Protein AF-A0A2J8WCI8-F1 (afdb_monomer)

Sequence (119 aa):
MPLEMEPKMSKLAFGCQRSSTSDDDSGCALEEYAWVPPGLRPEQIQLYFACLPEEKVPYVNSPGEKHRIKQLLYQLPPHDNEVRYCQSLSEEEKKELQVFSAQRKKEALGRGTIKLLSR

InterPro domains:
  IPR010442 PET domain [PF06297] (16-115)
  IPR010442 PET domain [PS51303] (14-119)
  IPR033723 PET prickle [cd09827] (22-118)
  IPR047120 Prickle/Espinas/Testin [PTHR24211] (5-117)

Mean predicted aligned error: 12.7 Å

pLDDT: mean 81.76, std 20.98, range [32.38, 98.31]

Solvent-accessible surface area (backbone atoms only — not comparable to full-atom values): 7968 Å² total; per-residue (Å²): 138,88,83,82,82,85,88,86,89,83,84,89,82,88,86,72,82,90,75,79,92,73,91,73,77,79,67,56,83,67,76,52,37,71,63,76,76,85,94,60,56,76,77,50,49,56,59,56,49,72,75,45,61,74,71,58,41,29,31,59,96,34,68,6,32,55,47,50,54,53,52,48,49,69,77,51,48,60,62,66,60,40,67,89,66,50,91,81,70,51,77,65,53,46,53,51,43,52,54,49,28,54,49,42,56,76,75,59,57,92,73,79,81,91,74,87,78,82,128

Foldseek 3Di:
DDDDDDDDDDDDDDPDDDDDDPPPPPPDCVQQAPDFQPPDDSVVRVVVCVPDDPQLGGTPPGNNVVVVVVVCCVVPPCVLAAPVVPDDDDPVRNVVSNVRNVCCVVPPPSDDDDDDDDD

Organism: Pongo abelii (NCBI:txid9601)

Radius of gyration: 27.0 Å; Cα contacts (8 Å, |Δi|>4): 63; chains: 1; bounding box: 66×42×79 Å

Secondary structure (DSSP, 8-state):
----------------------------TTTTBS---TT--HHHHHHHHTTS-GGGS-BTTSHHHHHHHHHHHHHS-GGGT-GGG-SS--HHHHHHHHHHHHHHHHHTTT-----PPP-

Structure (mmCIF, N/CA/C/O backbone):
data_AF-A0A2J8WCI8-F1
#
_entry.id   AF-A0A2J8WCI8-F1
#
loop_
_atom_site.group_PDB
_atom_site.id
_atom_site.type_symbol
_atom_site.label_atom_id
_atom_site.label_alt_id
_atom_site.label_comp_id
_atom_site.label_asym_id
_atom_site.label_entity_id
_atom_site.label_seq_id
_atom_site.pdbx_PDB_ins_code
_atom_site.Cartn_x
_atom_site.Cartn_y
_atom_site.Cartn_z
_atom_site.occupancy
_atom_site.B_iso_or_equiv
_atom_site.auth_seq_id
_atom_site.auth_comp_id
_atom_site.auth_asym_id
_atom_site.auth_atom_id
_atom_site.pdbx_PDB_model_num
ATOM 1 N N . MET A 1 1 ? 48.278 23.155 -55.734 1.00 40.72 1 MET A N 1
ATOM 2 C CA . MET A 1 1 ? 47.538 21.890 -55.553 1.00 40.72 1 MET A CA 1
ATOM 3 C C . MET A 1 1 ? 46.134 22.226 -55.074 1.00 40.72 1 MET A C 1
ATOM 5 O O . MET A 1 1 ? 46.004 22.576 -53.908 1.00 40.72 1 MET A O 1
ATOM 9 N N . PRO A 1 2 ? 45.117 22.226 -55.949 1.00 43.22 2 PRO A N 1
ATOM 10 C CA . PRO A 1 2 ? 43.722 22.343 -55.542 1.00 43.22 2 PRO A CA 1
ATOM 11 C C . PRO A 1 2 ? 43.114 20.942 -55.384 1.00 43.22 2 PRO A C 1
ATOM 13 O O . PRO A 1 2 ? 43.393 20.062 -56.195 1.00 43.22 2 PRO A O 1
ATOM 16 N N . LEU A 1 3 ? 42.287 20.727 -54.364 1.00 34.88 3 LEU A N 1
ATOM 17 C CA . LEU A 1 3 ? 41.379 19.582 -54.325 1.00 34.88 3 LEU A CA 1
ATOM 18 C C . LEU A 1 3 ? 39.976 20.092 -54.013 1.00 34.88 3 LEU A C 1
ATOM 20 O O . LEU A 1 3 ? 39.735 20.682 -52.961 1.00 34.88 3 LEU A O 1
ATOM 24 N N . GLU A 1 4 ? 39.104 19.901 -54.998 1.00 41.19 4 GLU A N 1
ATOM 25 C CA . GLU A 1 4 ? 37.666 20.119 -54.938 1.00 41.19 4 GLU A CA 1
ATOM 26 C C . GLU A 1 4 ? 36.931 18.906 -54.334 1.00 41.19 4 GLU A C 1
ATOM 28 O O . GLU A 1 4 ? 37.523 17.871 -54.032 1.00 41.19 4 GLU A O 1
ATOM 33 N N . MET A 1 5 ? 35.626 19.109 -54.152 1.00 40.66 5 MET A N 1
ATOM 34 C CA . MET A 1 5 ? 34.619 18.352 -53.402 1.00 40.66 5 MET A CA 1
ATOM 35 C C . MET A 1 5 ? 34.430 16.854 -53.743 1.00 40.66 5 MET A C 1
ATOM 37 O O . MET A 1 5 ? 34.575 16.433 -54.887 1.00 40.66 5 MET A O 1
ATOM 41 N N . GLU A 1 6 ? 34.022 16.121 -52.688 1.00 40.09 6 GLU A N 1
ATOM 42 C CA . GLU A 1 6 ? 33.085 14.970 -52.527 1.00 40.09 6 GLU A CA 1
ATOM 43 C C . GLU A 1 6 ? 32.263 14.499 -53.758 1.00 40.09 6 GLU A C 1
ATOM 45 O O . GLU A 1 6 ? 32.032 15.320 -54.643 1.00 40.09 6 GLU A O 1
ATOM 50 N N . PRO A 1 7 ? 31.662 13.271 -53.828 1.00 49.94 7 PRO A N 1
ATOM 51 C CA . PRO A 1 7 ? 31.304 12.324 -52.742 1.00 49.94 7 PRO A CA 1
ATOM 52 C C . PRO A 1 7 ? 31.507 10.817 -53.090 1.00 49.94 7 PRO A C 1
ATOM 54 O O . PRO A 1 7 ? 31.820 10.477 -54.231 1.00 49.94 7 PRO A O 1
ATOM 57 N N . LYS A 1 8 ? 31.227 9.884 -52.154 1.00 32.69 8 LYS A N 1
ATOM 58 C CA . LYS A 1 8 ? 30.465 8.624 -52.411 1.00 32.69 8 LYS A CA 1
ATOM 59 C C . LYS A 1 8 ? 30.335 7.721 -51.176 1.00 32.69 8 LYS A C 1
ATOM 61 O O . LYS A 1 8 ? 31.306 7.274 -50.580 1.00 32.69 8 LYS A O 1
ATOM 66 N N . MET A 1 9 ? 29.087 7.389 -50.869 1.00 43.69 9 MET A N 1
ATOM 67 C CA . MET A 1 9 ? 28.662 6.407 -49.877 1.00 43.69 9 MET A CA 1
ATOM 68 C C . MET A 1 9 ? 28.703 4.992 -50.470 1.00 43.69 9 MET A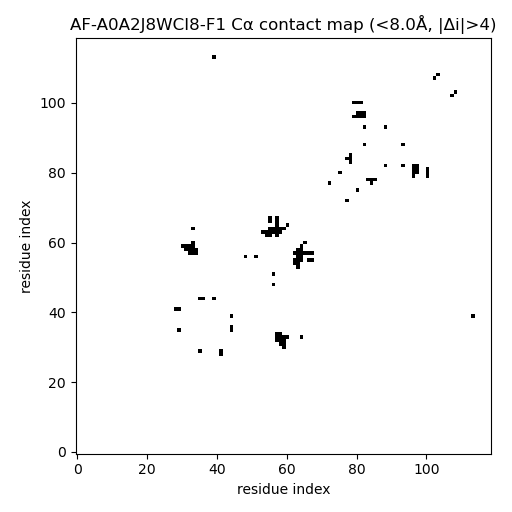 C 1
ATOM 70 O O . MET A 1 9 ? 28.118 4.784 -51.530 1.00 43.69 9 MET A O 1
ATOM 74 N N . SER A 1 10 ? 29.294 4.006 -49.782 1.00 32.38 10 SER A N 1
ATOM 75 C CA . SER A 1 10 ? 28.938 2.588 -49.979 1.00 32.38 10 SER A CA 1
ATOM 76 C C . SER A 1 10 ? 29.508 1.635 -48.913 1.00 32.38 10 SER A C 1
ATOM 78 O O . SER A 1 10 ? 30.699 1.356 -48.891 1.00 32.38 10 SER A O 1
ATOM 80 N N . LYS A 1 11 ? 28.568 1.051 -48.154 1.00 38.28 11 LYS A N 1
ATOM 81 C CA . LYS A 1 11 ? 28.417 -0.382 -47.814 1.00 38.28 11 LYS A CA 1
ATOM 82 C C . LYS A 1 11 ? 29.355 -1.054 -46.782 1.00 38.28 11 LYS A C 1
ATOM 84 O O . LYS A 1 11 ? 30.458 -1.478 -47.082 1.00 38.28 11 LYS A O 1
ATOM 89 N N . LEU A 1 12 ? 28.765 -1.249 -45.594 1.00 44.56 12 LEU A N 1
ATOM 90 C CA . LEU A 1 12 ? 28.650 -2.485 -44.793 1.00 44.56 12 LEU A CA 1
ATOM 91 C C . LEU A 1 12 ? 29.801 -3.509 -44.825 1.00 44.56 12 LEU A C 1
ATOM 93 O O . LEU A 1 12 ? 29.926 -4.266 -45.783 1.00 44.56 12 LEU A O 1
ATOM 97 N N . ALA A 1 13 ? 30.443 -3.683 -43.666 1.00 39.81 13 ALA A N 1
ATOM 98 C CA . ALA A 1 13 ? 30.797 -4.995 -43.113 1.00 39.81 13 ALA A CA 1
ATOM 99 C C . ALA A 1 13 ? 31.059 -4.870 -41.597 1.00 39.81 13 ALA A C 1
ATOM 101 O O . ALA A 1 13 ? 32.191 -4.682 -41.162 1.00 39.81 13 ALA A O 1
ATOM 102 N N . PHE A 1 14 ? 30.007 -4.969 -40.775 1.00 39.81 14 PHE A N 1
ATOM 103 C CA . PHE A 1 14 ? 30.169 -5.273 -39.349 1.00 39.81 14 PHE A CA 1
ATOM 104 C C . PHE A 1 14 ? 30.385 -6.781 -39.214 1.00 39.81 14 PHE A C 1
ATOM 106 O O . PHE A 1 14 ? 29.437 -7.561 -39.175 1.00 39.81 14 PHE A O 1
ATOM 113 N N . GLY A 1 15 ? 31.648 -7.194 -39.177 1.00 43.62 15 GLY A N 1
ATOM 114 C CA . GLY A 1 15 ? 32.030 -8.503 -38.668 1.00 43.62 15 GLY A CA 1
ATOM 115 C C . GLY A 1 15 ? 32.134 -8.434 -37.150 1.00 43.62 15 GLY A C 1
ATOM 116 O O . GLY A 1 15 ? 33.223 -8.219 -36.633 1.00 43.62 15 GLY A O 1
ATOM 117 N N . CYS A 1 16 ? 31.017 -8.596 -36.437 1.00 43.81 16 CYS A N 1
ATOM 118 C CA . CYS A 1 16 ? 31.063 -8.957 -35.022 1.00 43.81 16 CYS A CA 1
ATOM 119 C C . CYS A 1 16 ? 30.802 -10.458 -34.924 1.00 43.81 16 CYS A C 1
ATOM 121 O O . CYS A 1 16 ? 29.780 -10.965 -35.391 1.00 43.81 16 CYS A O 1
ATOM 123 N N 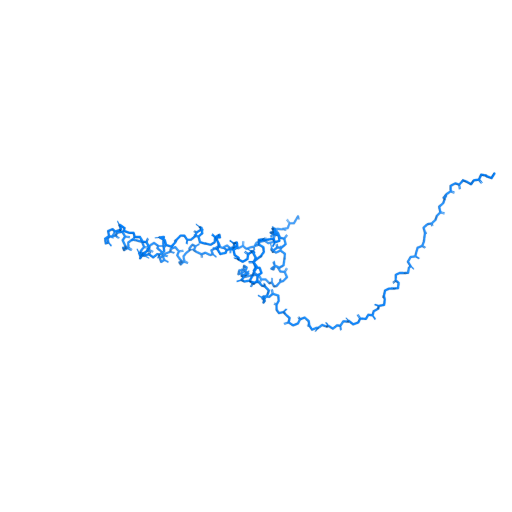. GLN A 1 17 ? 31.798 -11.169 -34.410 1.00 46.28 17 GLN A N 1
ATOM 124 C CA . GLN A 1 17 ? 31.802 -12.613 -34.274 1.00 46.28 17 GLN A CA 1
ATOM 125 C C . GLN A 1 17 ? 30.606 -13.069 -33.428 1.00 46.28 17 GLN A C 1
ATOM 127 O O . GLN A 1 17 ? 30.390 -12.603 -32.313 1.00 46.28 17 GLN A O 1
ATOM 132 N N . ARG A 1 18 ? 29.830 -14.003 -33.986 1.00 59.53 18 ARG A N 1
ATOM 133 C CA . ARG A 1 18 ? 28.860 -14.823 -33.259 1.00 59.53 18 ARG A CA 1
ATOM 134 C C . ARG A 1 18 ? 29.619 -15.676 -32.249 1.00 59.53 18 ARG A C 1
ATOM 136 O O . ARG A 1 18 ? 30.309 -16.613 -32.645 1.00 59.53 18 ARG A O 1
ATOM 143 N N . SER A 1 19 ? 29.425 -15.404 -30.969 1.00 47.78 19 SER A N 1
ATOM 144 C CA . SER A 1 19 ? 29.742 -16.353 -29.908 1.00 47.78 19 SER A CA 1
ATOM 145 C C . SER A 1 19 ? 28.611 -16.372 -28.885 1.00 47.78 19 SER A C 1
ATOM 147 O O . SER A 1 19 ? 28.341 -15.372 -28.231 1.00 47.78 19 SER A O 1
ATOM 149 N N . SER A 1 20 ? 27.994 -17.553 -28.812 1.00 48.59 20 SER A N 1
ATOM 150 C CA . SER A 1 20 ? 27.172 -18.110 -27.735 1.00 48.59 20 SER A CA 1
ATOM 151 C C . SER A 1 20 ? 25.850 -17.419 -27.394 1.00 48.59 20 SER A C 1
ATOM 153 O O . SER A 1 20 ? 25.761 -16.596 -26.494 1.00 48.59 20 SER A O 1
ATOM 155 N N . THR A 1 21 ? 24.783 -17.891 -28.041 1.00 55.19 21 THR A N 1
ATOM 156 C CA . THR A 1 21 ? 23.460 -17.997 -27.415 1.00 55.19 21 THR A CA 1
ATOM 157 C C . THR A 1 21 ? 23.520 -19.117 -26.372 1.00 55.19 21 THR A C 1
ATOM 159 O O . THR A 1 21 ? 23.411 -20.294 -26.721 1.00 55.19 21 THR A O 1
ATOM 162 N N . SER A 1 22 ? 23.761 -18.776 -25.109 1.00 57.84 22 SER A N 1
ATOM 163 C CA . SER A 1 22 ? 23.358 -19.633 -23.993 1.00 57.84 22 SER A CA 1
ATOM 164 C C . SER A 1 22 ? 22.082 -19.040 -23.411 1.00 57.84 22 SER A C 1
ATOM 166 O O . SER A 1 22 ? 22.139 -18.106 -22.615 1.00 57.84 22 SER A O 1
ATOM 168 N N . ASP A 1 23 ? 20.945 -19.567 -23.862 1.00 61.62 23 ASP A N 1
ATOM 169 C CA . ASP A 1 23 ? 19.620 -19.322 -23.287 1.00 61.62 23 ASP A CA 1
ATOM 170 C C . ASP A 1 23 ? 19.488 -20.078 -21.953 1.00 61.62 23 ASP A C 1
ATOM 172 O O . ASP A 1 23 ? 18.717 -21.027 -21.835 1.00 61.62 23 ASP A O 1
ATOM 176 N N . ASP A 1 24 ? 20.278 -19.683 -20.955 1.00 68.00 24 ASP A N 1
ATOM 177 C CA . ASP A 1 24 ? 20.058 -20.080 -19.558 1.00 68.00 24 ASP A CA 1
ATOM 178 C C . ASP A 1 24 ? 19.904 -18.840 -18.674 1.00 68.00 24 ASP A C 1
ATOM 180 O O . ASP A 1 24 ? 20.536 -18.692 -17.632 1.00 68.00 24 ASP A O 1
ATOM 184 N N . ASP A 1 25 ? 19.057 -17.914 -19.123 1.00 57.62 25 ASP A N 1
ATOM 185 C CA . ASP A 1 25 ? 18.420 -16.955 -18.226 1.00 57.62 25 ASP A CA 1
ATOM 186 C C . ASP A 1 25 ? 17.174 -17.620 -17.631 1.00 57.62 25 ASP A C 1
ATOM 188 O O . ASP A 1 25 ? 16.031 -17.325 -17.972 1.00 57.62 25 ASP A O 1
ATOM 192 N N . SER A 1 26 ? 17.418 -18.618 -16.779 1.00 62.75 26 SER A N 1
ATOM 193 C CA . SER A 1 26 ? 16.383 -19.256 -15.964 1.00 62.75 26 SER A C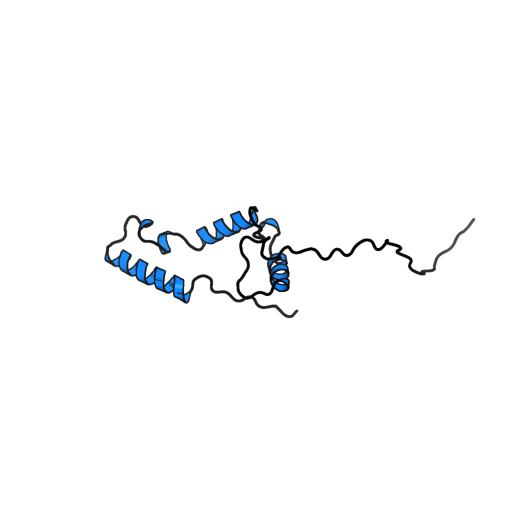A 1
ATOM 194 C C . SER A 1 26 ? 15.948 -18.369 -14.784 1.00 62.75 26 SER A C 1
ATOM 196 O O . SER A 1 26 ? 15.224 -18.840 -13.907 1.00 62.75 26 SER A O 1
ATOM 198 N N . GLY A 1 27 ? 16.375 -17.099 -14.734 1.00 52.59 27 GLY A N 1
ATOM 199 C CA . GLY A 1 27 ? 15.850 -16.130 -13.785 1.00 52.59 27 GLY A CA 1
ATOM 200 C C . GLY A 1 27 ? 14.417 -15.797 -14.170 1.00 52.59 27 GLY A C 1
ATOM 201 O O . GLY A 1 27 ? 14.164 -15.182 -15.207 1.00 52.59 27 GLY A O 1
ATOM 202 N N . CYS A 1 28 ? 13.436 -16.182 -13.354 1.00 52.47 28 CYS A N 1
ATOM 203 C CA . CYS A 1 28 ? 12.125 -15.584 -13.528 1.00 52.47 28 CYS A CA 1
ATOM 204 C C . CYS A 1 28 ? 12.315 -14.076 -13.331 1.00 52.47 28 CYS A C 1
ATOM 206 O O . CYS A 1 28 ? 12.733 -13.647 -12.263 1.00 52.47 28 CYS A O 1
ATOM 208 N N . ALA A 1 29 ? 11.919 -13.245 -14.299 1.00 53.62 29 ALA A N 1
ATOM 209 C CA . ALA A 1 29 ? 11.886 -11.783 -14.133 1.00 53.62 29 ALA A CA 1
ATOM 210 C C . ALA A 1 29 ? 11.077 -11.323 -12.889 1.00 53.62 29 ALA A C 1
ATOM 212 O O . ALA A 1 29 ? 11.096 -10.157 -12.510 1.00 53.62 29 ALA A O 1
ATOM 213 N N . LEU A 1 30 ? 10.335 -12.239 -12.254 1.00 57.28 30 LEU A N 1
ATOM 214 C CA . LEU A 1 30 ? 9.663 -12.075 -10.965 1.00 57.28 30 LEU A CA 1
ATOM 215 C C . LEU A 1 30 ? 10.601 -12.130 -9.743 1.00 57.28 30 LEU A C 1
ATOM 217 O O . LEU A 1 30 ? 10.262 -11.528 -8.730 1.00 57.28 30 LEU A O 1
ATOM 221 N N . GLU A 1 31 ? 11.745 -12.816 -9.806 1.00 65.25 31 GLU A N 1
ATOM 222 C CA . GLU A 1 31 ? 12.697 -12.958 -8.689 1.00 65.25 31 GLU A CA 1
ATOM 223 C C . GLU A 1 31 ? 13.504 -11.680 -8.413 1.00 65.25 31 GLU A C 1
ATOM 225 O O . GLU A 1 31 ? 14.065 -11.525 -7.329 1.00 65.25 31 GLU A O 1
ATOM 230 N N . GLU A 1 32 ? 13.512 -10.727 -9.346 1.00 87.44 32 GLU A N 1
ATOM 231 C CA . GLU A 1 32 ? 14.254 -9.470 -9.210 1.00 87.44 32 GLU A CA 1
ATOM 232 C C . GLU A 1 32 ? 13.490 -8.396 -8.424 1.00 87.44 32 GLU A C 1
ATOM 234 O O . GLU A 1 32 ? 14.105 -7.522 -7.807 1.00 87.44 32 GLU A O 1
ATOM 239 N N . TYR A 1 33 ? 12.153 -8.453 -8.406 1.00 93.81 33 TYR A N 1
ATOM 240 C CA . TYR A 1 33 ? 11.301 -7.428 -7.799 1.00 93.81 33 TYR A CA 1
ATOM 241 C C . TYR A 1 33 ? 10.687 -7.898 -6.480 1.00 93.81 33 TYR A C 1
ATOM 243 O O . TYR A 1 33 ? 10.022 -8.925 -6.404 1.00 93.81 33 TYR A O 1
ATOM 251 N N . ALA A 1 34 ? 10.776 -7.064 -5.445 1.00 95.50 34 ALA A N 1
ATOM 252 C CA . ALA A 1 34 ? 10.092 -7.288 -4.171 1.00 95.50 34 ALA A CA 1
ATOM 253 C C . ALA A 1 34 ? 8.557 -7.193 -4.288 1.00 95.50 34 ALA A C 1
ATOM 255 O O . ALA A 1 34 ? 7.819 -7.597 -3.387 1.00 95.50 34 ALA A O 1
ATOM 256 N N . TRP A 1 35 ? 8.053 -6.603 -5.375 1.00 94.31 35 TRP A N 1
ATOM 257 C CA . TRP A 1 35 ? 6.632 -6.529 -5.686 1.00 94.31 35 TRP A CA 1
ATOM 258 C C . TRP A 1 35 ? 6.416 -6.209 -7.160 1.00 94.31 35 TRP A C 1
ATOM 260 O O . TRP A 1 35 ? 7.084 -5.331 -7.701 1.00 94.31 35 TRP A O 1
ATOM 270 N N . VAL A 1 36 ? 5.401 -6.828 -7.760 1.00 93.56 36 VAL A N 1
ATOM 271 C CA . VAL A 1 36 ? 4.918 -6.500 -9.106 1.00 93.56 36 VAL A CA 1
ATOM 272 C C . VAL A 1 36 ? 3.419 -6.184 -9.071 1.00 93.56 36 VAL A C 1
ATOM 274 O O . VAL A 1 36 ? 2.695 -6.738 -8.234 1.00 93.56 36 VAL A O 1
ATOM 277 N N . PRO A 1 37 ? 2.913 -5.310 -9.959 1.00 92.06 37 PRO A N 1
ATOM 278 C CA . PRO A 1 37 ? 1.479 -5.091 -10.069 1.00 92.06 37 PRO A CA 1
ATOM 279 C C . PRO A 1 37 ? 0.730 -6.377 -10.461 1.00 92.06 37 PRO A C 1
ATOM 281 O O . PRO A 1 37 ? 1.174 -7.094 -11.362 1.00 92.06 37 PRO A O 1
ATOM 284 N N . PRO A 1 38 ? -0.420 -6.676 -9.833 1.00 88.94 38 PRO A N 1
ATOM 285 C CA . PRO A 1 38 ? -1.172 -7.887 -10.137 1.00 88.94 38 PRO A CA 1
ATOM 286 C C . PRO A 1 38 ? -1.770 -7.842 -11.551 1.00 88.94 38 PRO A C 1
ATOM 288 O O . PRO A 1 38 ? -2.196 -6.791 -12.030 1.00 88.94 38 PRO A O 1
ATOM 291 N N . GLY A 1 39 ? -1.858 -9.008 -12.197 1.00 88.69 39 GLY A N 1
ATOM 292 C CA . GLY A 1 39 ? -2.524 -9.170 -13.496 1.00 88.69 39 GLY A CA 1
ATOM 293 C C . GLY A 1 39 ? -1.696 -8.761 -14.719 1.00 88.69 39 GLY A C 1
ATOM 294 O O . GLY A 1 39 ? -2.240 -8.725 -15.820 1.00 88.69 39 GLY A O 1
ATOM 295 N N . LEU A 1 40 ? -0.405 -8.462 -14.551 1.00 90.31 40 LEU A N 1
ATOM 296 C CA . LEU A 1 40 ? 0.510 -8.206 -15.663 1.00 90.31 40 LEU A CA 1
ATOM 297 C C . LEU A 1 40 ? 1.222 -9.477 -16.135 1.00 90.31 40 LEU A C 1
ATOM 299 O O . LEU A 1 40 ? 1.584 -10.331 -15.329 1.00 90.31 40 LEU A O 1
ATOM 303 N N . ARG A 1 41 ? 1.478 -9.558 -17.445 1.00 89.94 41 ARG A N 1
ATOM 304 C CA . ARG A 1 41 ? 2.431 -10.516 -18.030 1.00 89.94 41 ARG A CA 1
ATOM 305 C 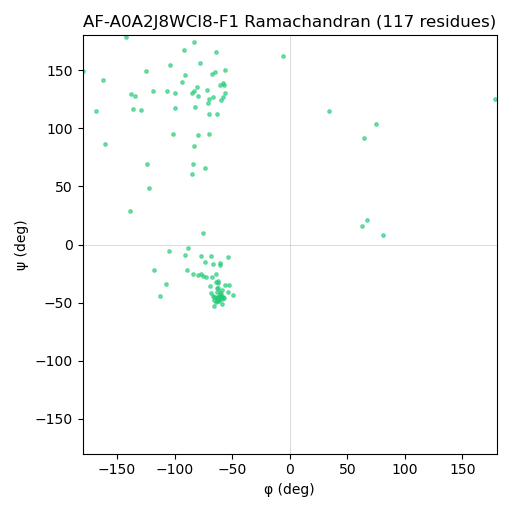C . ARG A 1 41 ? 3.878 -10.038 -17.823 1.00 89.94 41 ARG A C 1
ATOM 307 O O . ARG A 1 41 ? 4.069 -8.823 -17.718 1.00 89.94 41 ARG A O 1
ATOM 314 N N . PRO A 1 42 ? 4.889 -10.928 -17.831 1.00 87.06 42 PRO A N 1
ATOM 315 C CA . PRO A 1 42 ? 6.294 -10.559 -17.623 1.00 87.06 42 PRO A CA 1
ATOM 316 C C . PRO A 1 42 ? 6.776 -9.380 -18.480 1.00 87.06 42 PRO A C 1
ATOM 318 O O . PRO A 1 42 ? 7.376 -8.440 -17.964 1.00 87.06 42 PRO A O 1
ATOM 321 N N . GLU A 1 43 ? 6.416 -9.345 -19.764 1.00 87.50 43 GLU A N 1
ATOM 322 C CA . GLU A 1 43 ? 6.840 -8.277 -20.679 1.00 87.50 43 GLU A CA 1
ATOM 323 C C . GLU A 1 43 ? 6.211 -6.920 -20.315 1.00 87.50 43 GLU A C 1
ATOM 325 O O . GLU A 1 43 ? 6.782 -5.862 -20.569 1.00 87.50 43 GLU A O 1
ATOM 330 N N . GLN A 1 44 ? 5.026 -6.929 -19.696 1.00 90.94 44 GLN A N 1
ATOM 331 C CA . GLN A 1 44 ? 4.336 -5.714 -19.254 1.00 90.94 44 GLN A CA 1
ATOM 332 C C . GLN A 1 44 ? 4.888 -5.177 -17.931 1.00 90.94 44 GLN A C 1
ATOM 334 O O . GLN A 1 44 ? 4.777 -3.977 -17.686 1.00 90.94 44 GLN A O 1
ATOM 339 N N . ILE A 1 45 ? 5.475 -6.035 -17.090 1.00 92.12 45 ILE A N 1
ATOM 340 C CA . ILE A 1 45 ? 6.114 -5.627 -15.830 1.00 92.12 45 ILE A CA 1
ATOM 341 C C . ILE A 1 45 ? 7.300 -4.708 -16.134 1.00 92.12 45 ILE A C 1
ATOM 343 O O . ILE A 1 45 ? 7.392 -3.619 -15.568 1.00 92.12 45 ILE A O 1
ATOM 347 N N . GLN A 1 46 ? 8.133 -5.095 -17.103 1.00 90.38 46 GLN A N 1
ATOM 348 C CA . GLN A 1 46 ? 9.268 -4.290 -17.562 1.00 90.38 46 GLN A CA 1
ATOM 349 C C . GLN A 1 46 ? 8.816 -2.921 -18.091 1.00 90.38 46 GLN A C 1
ATOM 351 O O . GLN A 1 46 ? 9.332 -1.883 -17.682 1.00 90.38 46 GLN A O 1
ATOM 356 N N . LEU A 1 47 ? 7.778 -2.893 -18.936 1.00 92.31 47 LEU A N 1
ATOM 357 C CA . LEU A 1 47 ? 7.212 -1.640 -19.452 1.00 92.31 47 LEU A CA 1
ATOM 358 C C . LEU A 1 47 ? 6.635 -0.745 -18.346 1.00 92.31 47 LEU A C 1
ATOM 360 O O . LEU A 1 47 ? 6.757 0.478 -18.418 1.00 92.31 47 LEU A O 1
ATOM 364 N N . TYR A 1 48 ? 6.000 -1.339 -17.334 1.00 93.00 48 TYR A N 1
ATOM 365 C CA . TYR A 1 48 ? 5.465 -0.599 -16.196 1.00 93.00 48 TYR A CA 1
ATOM 366 C C . TYR A 1 48 ? 6.584 0.071 -15.394 1.00 93.00 48 TYR A C 1
ATOM 368 O O . TYR A 1 48 ? 6.505 1.268 -15.118 1.00 93.00 48 TYR A O 1
ATOM 376 N N . PHE A 1 49 ? 7.637 -0.672 -15.046 1.00 94.69 49 PHE A N 1
ATOM 377 C CA . PHE A 1 49 ? 8.734 -0.124 -14.251 1.00 94.69 49 PHE A CA 1
ATOM 378 C C . PHE A 1 49 ? 9.628 0.840 -15.027 1.00 94.69 49 PHE A C 1
ATOM 380 O O . PHE A 1 49 ? 10.093 1.805 -14.430 1.00 94.69 49 PHE A O 1
ATOM 387 N N . ALA A 1 50 ? 9.744 0.700 -16.351 1.00 92.81 50 ALA A N 1
ATOM 388 C CA . ALA A 1 50 ? 10.401 1.692 -17.207 1.00 92.81 50 ALA A CA 1
ATOM 389 C C . ALA A 1 50 ? 9.731 3.084 -17.169 1.00 92.81 50 ALA A C 1
ATOM 391 O O . ALA A 1 50 ? 10.319 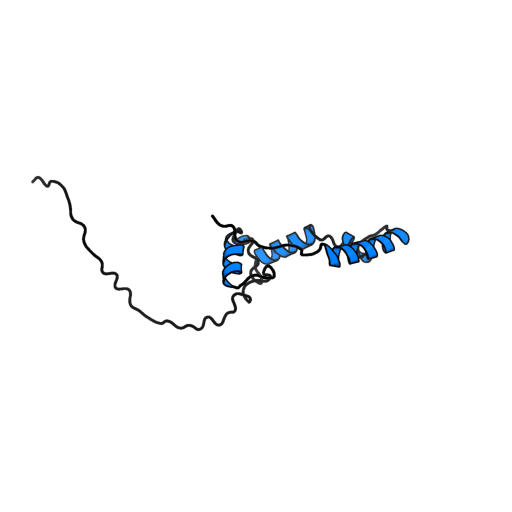4.071 -17.605 1.00 92.81 50 ALA A O 1
ATOM 392 N N . CYS A 1 51 ? 8.495 3.179 -16.662 1.00 93.44 51 CYS A N 1
ATOM 393 C CA . CYS A 1 51 ? 7.788 4.446 -16.463 1.00 93.44 51 CYS A CA 1
ATOM 394 C C . CYS A 1 51 ? 8.070 5.092 -15.092 1.00 93.44 51 CYS A C 1
ATOM 396 O O . CYS A 1 51 ? 7.553 6.177 -14.814 1.00 93.44 51 CYS A O 1
ATOM 398 N N . LEU A 1 52 ? 8.844 4.441 -14.220 1.00 95.25 52 LEU A N 1
ATOM 399 C CA . LEU A 1 52 ? 9.266 4.973 -12.926 1.00 95.25 52 LEU A CA 1
ATOM 400 C C . LEU A 1 52 ? 10.731 5.433 -12.985 1.00 95.25 52 LEU A C 1
ATOM 402 O O . LEU A 1 52 ? 11.510 4.910 -13.776 1.00 95.25 52 LEU A O 1
ATOM 406 N N . PRO A 1 53 ? 11.143 6.379 -12.123 1.00 97.75 53 PRO A N 1
ATOM 407 C CA . PRO A 1 53 ? 12.559 6.609 -11.857 1.00 97.75 53 PRO A CA 1
ATOM 408 C C . PRO A 1 53 ? 13.234 5.331 -11.338 1.00 97.75 53 PRO A C 1
ATOM 410 O O . PRO A 1 53 ? 12.655 4.647 -10.488 1.00 97.75 53 PRO A O 1
ATOM 413 N N . GLU A 1 54 ? 14.450 5.041 -11.806 1.00 95.31 54 GLU A N 1
ATOM 414 C CA . GLU A 1 54 ? 15.191 3.807 -11.496 1.00 95.31 54 GLU A CA 1
ATOM 415 C C . GLU A 1 54 ? 15.319 3.574 -9.983 1.00 95.31 54 GLU A C 1
ATOM 417 O O . GLU A 1 54 ? 15.081 2.482 -9.475 1.00 95.31 54 GLU A O 1
ATOM 422 N N . GLU A 1 55 ? 15.585 4.633 -9.215 1.00 96.62 55 GLU A N 1
ATOM 423 C CA . GLU A 1 55 ? 15.740 4.572 -7.761 1.00 96.62 55 GLU A CA 1
ATOM 424 C C . GLU A 1 55 ? 14.443 4.244 -7.000 1.00 96.62 55 GLU A C 1
ATOM 426 O O . GLU A 1 55 ? 14.474 3.998 -5.790 1.00 96.62 55 GLU A O 1
ATOM 431 N N . LYS A 1 56 ? 13.296 4.258 -7.690 1.00 97.69 56 LYS A N 1
ATOM 432 C CA . LYS A 1 56 ? 11.977 3.899 -7.150 1.00 97.69 56 LYS A CA 1
ATOM 433 C C . LYS A 1 56 ? 11.495 2.527 -7.615 1.00 97.69 56 LYS A C 1
ATOM 435 O O . LYS A 1 56 ? 10.461 2.073 -7.120 1.00 97.69 56 LYS A O 1
ATOM 440 N N . VAL A 1 57 ? 12.212 1.864 -8.520 1.00 97.56 57 VAL A N 1
ATOM 441 C CA . VAL A 1 57 ? 11.881 0.504 -8.956 1.00 97.56 57 VAL A CA 1
ATOM 442 C C . VAL A 1 57 ? 12.162 -0.471 -7.800 1.00 97.56 57 VAL A C 1
ATOM 444 O O . VAL A 1 57 ? 13.256 -0.453 -7.233 1.00 97.56 57 VAL A O 1
ATOM 447 N N . PRO A 1 58 ? 11.188 -1.296 -7.371 1.00 97.38 58 PRO A N 1
ATOM 448 C CA . PRO A 1 58 ? 11.277 -2.046 -6.125 1.00 97.38 58 PRO A CA 1
ATOM 449 C C . PRO A 1 58 ? 12.035 -3.367 -6.293 1.00 97.38 58 PRO A C 1
ATOM 451 O O . PRO A 1 58 ? 11.470 -4.431 -6.044 1.00 97.38 58 PRO A O 1
ATOM 454 N N . TYR A 1 59 ? 13.304 -3.319 -6.694 1.00 96.31 59 TYR A N 1
ATOM 455 C CA . TYR A 1 59 ? 14.142 -4.520 -6.718 1.00 96.31 59 TYR A CA 1
ATOM 456 C C . TYR A 1 59 ? 14.360 -5.067 -5.304 1.00 96.31 59 TYR A C 1
ATOM 458 O O . TYR A 1 59 ? 14.414 -4.289 -4.343 1.00 96.31 59 TYR A O 1
ATOM 466 N N . VAL A 1 60 ? 14.509 -6.381 -5.164 1.00 95.94 60 VAL A N 1
ATOM 467 C CA . VAL A 1 60 ? 14.758 -7.029 -3.868 1.00 95.94 60 VAL A CA 1
ATOM 468 C C . VAL A 1 60 ? 16.013 -6.440 -3.207 1.00 95.94 60 VAL A C 1
ATOM 470 O O . VAL A 1 60 ? 17.065 -6.308 -3.829 1.00 95.94 60 VAL A O 1
ATOM 473 N N . ASN A 1 61 ? 15.903 -6.061 -1.934 1.00 95.56 61 ASN A N 1
ATOM 474 C CA . ASN A 1 61 ? 16.930 -5.417 -1.109 1.00 95.56 61 ASN A CA 1
ATOM 475 C C . ASN A 1 61 ? 17.411 -4.031 -1.590 1.00 95.56 61 ASN A C 1
ATOM 477 O O . ASN A 1 61 ? 18.432 -3.523 -1.111 1.00 95.56 61 ASN A O 1
ATOM 481 N N . SER A 1 62 ? 16.680 -3.373 -2.491 1.00 96.75 62 SER A N 1
ATOM 482 C CA . SER A 1 62 ? 17.084 -2.089 -3.082 1.00 96.75 62 SER A CA 1
ATOM 483 C C . SER A 1 62 ? 16.555 -0.849 -2.335 1.00 96.75 62 SER A C 1
ATOM 485 O O . SER A 1 62 ? 15.637 -0.931 -1.506 1.00 96.75 62 SER A O 1
ATOM 487 N N . PRO A 1 63 ? 17.079 0.358 -2.640 1.00 97.88 63 PRO A N 1
ATOM 488 C CA . PRO A 1 63 ? 16.465 1.614 -2.212 1.00 97.88 63 PRO A CA 1
ATOM 489 C C . PRO A 1 63 ? 15.006 1.770 -2.665 1.00 97.88 63 PRO A C 1
ATOM 491 O O . PRO A 1 63 ? 14.205 2.317 -1.904 1.00 97.88 63 PRO A O 1
ATOM 494 N N . GLY A 1 64 ? 14.645 1.263 -3.847 1.00 98.19 64 GLY A N 1
ATOM 495 C CA . GLY A 1 64 ? 13.283 1.335 -4.372 1.00 98.19 64 GLY A CA 1
ATOM 496 C C . GLY A 1 64 ? 12.300 0.459 -3.595 1.00 98.19 64 GLY A C 1
ATOM 497 O O . GLY A 1 64 ? 11.177 0.886 -3.322 1.00 98.19 64 GLY A O 1
ATOM 498 N N . GLU A 1 65 ? 12.729 -0.712 -3.111 1.00 97.88 65 GLU A N 1
ATOM 499 C CA . GLU A 1 65 ? 11.921 -1.517 -2.185 1.00 97.88 65 GLU A CA 1
ATOM 500 C C . GLU A 1 65 ? 11.681 -0.756 -0.875 1.00 97.88 65 GLU A C 1
ATOM 502 O O . GLU A 1 65 ? 10.538 -0.605 -0.433 1.00 97.88 65 GLU A O 1
ATOM 507 N N . LYS A 1 66 ? 12.743 -0.192 -0.283 1.00 98.12 66 LYS A N 1
ATOM 508 C CA . LYS A 1 66 ? 12.627 0.640 0.927 1.00 98.12 66 LYS A CA 1
ATOM 509 C C . LYS A 1 66 ? 11.710 1.841 0.694 1.00 98.12 66 LYS A C 1
ATOM 511 O O . LYS A 1 66 ? 10.931 2.201 1.578 1.00 98.12 66 LYS A O 1
ATOM 516 N N . HIS A 1 67 ? 11.782 2.465 -0.482 1.00 98.31 67 HIS A N 1
ATOM 517 C CA . HIS A 1 67 ? 10.890 3.550 -0.878 1.00 98.31 67 HIS A CA 1
ATOM 518 C C . HIS A 1 67 ? 9.435 3.078 -0.926 1.00 98.31 67 HIS A C 1
ATOM 520 O O . HIS A 1 67 ? 8.574 3.704 -0.306 1.00 98.31 67 HIS A O 1
ATOM 526 N N . ARG A 1 68 ? 9.160 1.947 -1.584 1.00 97.06 68 ARG A N 1
ATOM 527 C CA . ARG A 1 68 ? 7.823 1.353 -1.658 1.00 97.06 68 ARG A CA 1
ATOM 528 C C . ARG A 1 68 ? 7.254 1.058 -0.268 1.00 97.06 68 ARG A C 1
ATOM 530 O O . ARG A 1 68 ? 6.107 1.405 -0.006 1.00 97.06 68 ARG A O 1
ATOM 537 N N . ILE A 1 69 ? 8.045 0.477 0.638 1.00 96.94 69 ILE A N 1
ATOM 538 C CA . ILE A 1 69 ? 7.621 0.212 2.026 1.00 96.94 69 ILE A CA 1
ATOM 539 C C . ILE A 1 69 ? 7.239 1.518 2.737 1.00 96.94 69 ILE A C 1
ATOM 541 O O . ILE A 1 69 ? 6.176 1.592 3.352 1.00 96.94 69 ILE A O 1
ATOM 545 N N . LYS A 1 70 ? 8.050 2.578 2.606 1.00 97.06 70 LYS A N 1
ATOM 546 C CA . LYS A 1 70 ? 7.723 3.903 3.167 1.00 97.06 70 LYS A CA 1
ATOM 547 C C . LYS A 1 70 ? 6.420 4.465 2.594 1.00 97.06 70 LYS A C 1
ATOM 549 O O . LYS A 1 70 ? 5.609 4.989 3.351 1.00 97.06 70 LYS A O 1
ATOM 554 N N . GLN A 1 71 ? 6.206 4.340 1.283 1.00 96.81 71 GLN A N 1
ATOM 555 C CA . GLN A 1 71 ? 4.971 4.784 0.632 1.00 96.81 71 GLN A CA 1
ATOM 556 C C . GLN A 1 71 ? 3.749 4.005 1.127 1.00 96.81 71 GLN A C 1
ATOM 558 O O . GLN A 1 71 ? 2.714 4.614 1.384 1.00 96.81 71 GLN A O 1
ATOM 563 N N . LEU A 1 72 ? 3.867 2.688 1.318 1.00 94.69 72 LEU A N 1
ATOM 564 C CA . LEU A 1 72 ? 2.786 1.879 1.880 1.00 94.69 72 LEU A CA 1
ATOM 565 C C . LEU A 1 72 ? 2.442 2.290 3.308 1.00 94.69 72 LEU A C 1
ATOM 567 O O . LEU A 1 72 ? 1.268 2.452 3.607 1.00 94.69 72 LEU A O 1
ATOM 571 N N . LEU A 1 73 ? 3.438 2.498 4.172 1.00 94.38 73 LEU A N 1
ATOM 572 C CA . LEU A 1 73 ? 3.199 2.947 5.549 1.00 94.38 73 LEU A CA 1
ATOM 573 C C . LEU A 1 73 ? 2.543 4.331 5.598 1.00 94.38 73 LEU A C 1
ATOM 575 O O . LEU A 1 73 ? 1.678 4.569 6.435 1.00 94.38 73 LEU A O 1
ATOM 579 N N . TYR A 1 74 ? 2.935 5.228 4.689 1.00 95.69 74 TYR A N 1
ATOM 580 C CA . TYR A 1 74 ? 2.326 6.550 4.569 1.00 95.69 74 TYR A CA 1
ATOM 581 C C . TYR A 1 74 ? 0.860 6.473 4.113 1.00 95.69 74 TYR A C 1
ATOM 583 O O . TYR A 1 74 ? 0.001 7.136 4.683 1.00 95.69 74 TYR A O 1
ATOM 591 N N . GLN A 1 75 ? 0.564 5.644 3.106 1.00 93.75 75 GLN A N 1
ATOM 592 C CA . GLN A 1 75 ? -0.787 5.483 2.549 1.00 93.75 75 GLN A CA 1
ATOM 593 C C . GLN A 1 75 ? -1.712 4.622 3.422 1.00 93.75 75 GLN A C 1
ATOM 595 O O . GLN A 1 75 ? -2.936 4.746 3.347 1.00 93.75 75 GLN A O 1
ATOM 600 N N . LEU A 1 76 ? -1.144 3.724 4.229 1.00 93.81 76 LEU A N 1
ATOM 601 C CA . LEU A 1 76 ? -1.861 2.773 5.075 1.00 93.81 76 LEU A CA 1
ATOM 602 C C . LEU A 1 76 ? -1.427 2.929 6.545 1.00 93.81 76 LEU A C 1
ATOM 604 O O . LEU A 1 76 ? -0.774 2.028 7.084 1.00 93.81 76 LEU A O 1
ATOM 608 N N . PRO A 1 77 ? -1.772 4.046 7.217 1.00 94.25 77 PRO A N 1
ATOM 609 C CA . PRO A 1 77 ? -1.433 4.225 8.619 1.00 94.25 77 PRO A CA 1
ATOM 610 C C . PRO A 1 77 ? -2.006 3.088 9.481 1.00 94.25 77 PRO A C 1
ATOM 612 O O . PRO A 1 77 ? -3.173 2.720 9.322 1.00 94.25 77 PRO A O 1
ATOM 615 N N . PRO A 1 78 ? -1.236 2.547 10.440 1.00 94.12 78 PRO A N 1
ATOM 616 C CA . PRO A 1 78 ? -1.689 1.430 11.270 1.00 94.12 78 PRO A CA 1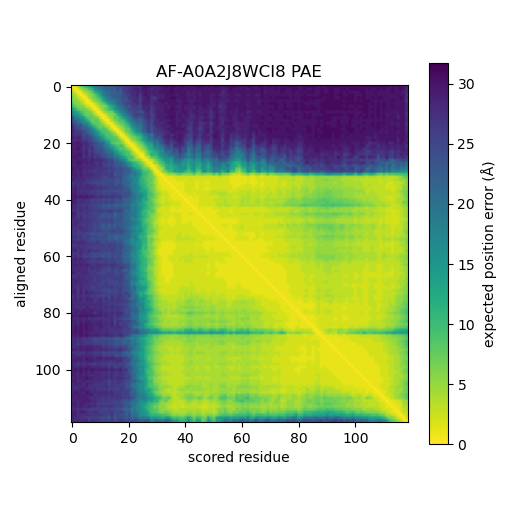
ATOM 617 C C . PRO A 1 78 ? -2.898 1.781 12.160 1.00 94.12 78 PRO A C 1
ATOM 619 O O . PRO A 1 78 ? -3.695 0.902 12.484 1.00 94.12 78 PRO A O 1
ATOM 622 N N . HIS A 1 79 ? -3.072 3.063 12.494 1.00 95.06 79 HIS A N 1
ATOM 623 C CA . HIS A 1 79 ? -4.199 3.606 13.265 1.00 95.06 79 HIS A CA 1
ATOM 624 C C . HIS A 1 79 ? -5.555 3.422 12.563 1.00 95.06 79 HIS A C 1
ATOM 626 O O . HIS A 1 79 ? -6.563 3.197 13.223 1.00 95.06 79 HIS A O 1
ATOM 632 N N . ASP A 1 80 ? -5.577 3.428 11.227 1.00 94.12 80 ASP A N 1
ATOM 633 C CA . ASP A 1 80 ? -6.796 3.173 10.446 1.00 94.12 80 ASP A CA 1
ATOM 634 C C . ASP A 1 80 ? -7.155 1.681 10.393 1.00 94.12 80 ASP A C 1
ATOM 636 O O . ASP A 1 80 ? -8.192 1.294 9.850 1.00 94.12 80 ASP A O 1
ATOM 640 N N . ASN A 1 81 ? -6.246 0.822 10.858 1.00 93.75 81 ASN A N 1
ATOM 641 C CA . ASN A 1 81 ? -6.287 -0.605 10.596 1.00 93.75 81 ASN A CA 1
ATOM 642 C C . ASN A 1 81 ? -6.560 -1.432 11.851 1.00 93.75 81 ASN A C 1
ATOM 644 O O . ASN A 1 81 ? -7.336 -2.390 11.783 1.00 93.75 81 ASN A O 1
ATOM 648 N N . GLU A 1 82 ? -5.903 -1.101 12.965 1.00 95.50 82 GLU A N 1
ATOM 649 C CA . GLU A 1 82 ? -5.960 -1.875 14.203 1.00 95.50 82 GLU A CA 1
ATOM 650 C C . GLU A 1 82 ? -6.081 -0.970 15.432 1.00 95.50 82 GLU A C 1
ATOM 652 O O . 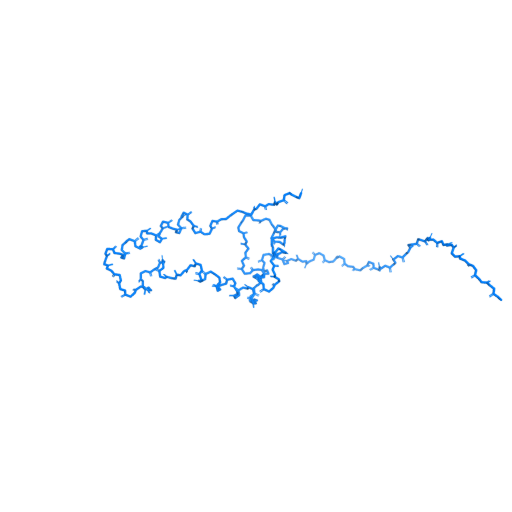GLU A 1 82 ? -5.259 -0.087 15.669 1.00 95.50 82 GLU A O 1
ATOM 657 N N . VAL A 1 83 ? -7.058 -1.291 16.283 1.00 96.31 83 VAL A N 1
ATOM 658 C CA . VAL A 1 83 ? -7.367 -0.569 17.527 1.00 96.31 83 VAL A CA 1
ATOM 659 C C . VAL A 1 83 ? -6.151 -0.401 18.442 1.00 96.31 83 VAL A C 1
ATOM 661 O O . VAL A 1 83 ? -6.031 0.624 19.101 1.00 96.31 83 VAL A O 1
ATOM 664 N N . ARG A 1 84 ? -5.233 -1.379 18.481 1.00 95.44 84 ARG A N 1
ATOM 665 C CA . ARG A 1 84 ? -4.065 -1.357 19.382 1.00 95.44 84 ARG A CA 1
ATOM 666 C C . ARG A 1 84 ? -3.120 -0.174 19.159 1.00 95.44 84 ARG A C 1
ATOM 668 O O . ARG A 1 84 ? -2.296 0.101 20.024 1.00 95.44 84 ARG A O 1
ATOM 675 N N . TYR A 1 85 ? -3.206 0.486 18.006 1.00 95.69 85 TYR A N 1
ATOM 676 C CA . TYR A 1 85 ? -2.395 1.662 17.700 1.00 95.69 85 TYR A CA 1
ATOM 677 C C . TYR A 1 85 ? -3.078 2.974 18.105 1.00 95.69 85 TYR A C 1
ATOM 679 O O . TYR A 1 85 ? -2.433 4.016 18.107 1.00 95.69 85 TYR A O 1
ATOM 687 N N . CYS A 1 86 ? -4.351 2.938 18.499 1.00 95.50 86 CYS A N 1
ATOM 688 C CA . CYS A 1 86 ? -5.121 4.109 18.901 1.00 95.50 86 CYS A CA 1
ATOM 689 C C . CYS A 1 86 ? -5.179 4.209 20.431 1.00 95.50 86 CYS A C 1
ATOM 691 O O . CYS A 1 86 ? -5.517 3.244 21.111 1.00 95.50 86 CYS A O 1
ATOM 693 N N . GLN A 1 87 ? -4.863 5.381 20.986 1.00 91.50 87 GLN A N 1
ATOM 694 C CA . GLN A 1 87 ? -4.704 5.546 22.440 1.00 91.50 87 GLN A CA 1
ATOM 695 C C . GLN A 1 87 ? -6.004 5.903 23.179 1.00 91.50 87 GLN A C 1
ATOM 697 O O . GLN A 1 87 ? -6.101 5.640 24.374 1.00 91.50 87 GLN A O 1
ATOM 702 N N . SER A 1 88 ? -7.002 6.464 22.487 1.00 93.06 88 SER A N 1
ATOM 703 C CA . SER A 1 88 ? -8.132 7.144 23.146 1.00 93.06 88 SER A CA 1
ATOM 704 C C . SER A 1 88 ? -9.503 6.860 22.519 1.00 93.06 88 SER A C 1
ATOM 706 O O . SER A 1 88 ? -10.377 7.716 22.575 1.00 93.06 88 SER A O 1
ATOM 708 N N . LEU A 1 89 ? -9.697 5.687 21.906 1.00 96.50 89 LEU A N 1
ATOM 709 C CA . LEU A 1 89 ? -11.004 5.301 21.353 1.00 96.50 89 LEU A CA 1
ATOM 710 C C . LEU A 1 89 ? -11.937 4.778 22.452 1.00 96.50 89 LEU A C 1
ATOM 712 O O . LEU A 1 89 ? -11.535 3.927 23.253 1.00 96.50 89 LEU A O 1
ATOM 716 N N . SER A 1 90 ? -13.189 5.227 22.435 1.00 97.88 90 SER A N 1
ATOM 717 C CA . SER A 1 90 ? -14.305 4.615 23.167 1.00 97.88 90 SER A CA 1
ATOM 718 C C . SER A 1 90 ? -14.602 3.192 22.671 1.00 97.88 90 SER A C 1
ATOM 720 O O . SER A 1 90 ? -14.139 2.774 21.608 1.00 97.88 90 SER A O 1
ATOM 722 N N . GLU A 1 91 ? -15.377 2.410 23.427 1.00 97.31 91 GLU A N 1
ATOM 723 C CA . GLU A 1 91 ? -15.752 1.049 23.007 1.00 97.31 91 GLU A CA 1
ATOM 724 C C . GLU A 1 91 ? -16.605 1.044 21.731 1.00 97.31 91 GLU A C 1
ATOM 726 O O . GLU A 1 91 ? -16.503 0.129 20.912 1.00 97.31 91 GLU A O 1
ATOM 731 N N . GLU A 1 92 ? -17.414 2.081 21.537 1.00 98.06 92 GLU A N 1
ATOM 732 C CA . GLU A 1 92 ? -18.197 2.316 20.330 1.00 98.06 92 GLU A CA 1
ATOM 733 C C . GLU A 1 92 ? -17.278 2.585 19.129 1.00 98.06 92 GLU A C 1
ATOM 735 O O . GLU A 1 92 ? -17.340 1.855 18.138 1.00 98.06 92 GLU A O 1
ATOM 740 N N . GLU A 1 93 ? -16.345 3.535 19.244 1.00 97.69 93 GLU A N 1
ATOM 741 C CA . GLU A 1 93 ? -15.396 3.866 18.167 1.00 97.69 93 GLU A CA 1
ATOM 742 C C . GLU A 1 93 ? -14.477 2.685 17.817 1.00 97.69 93 GLU A C 1
ATOM 744 O O . GLU A 1 93 ? -14.121 2.487 16.654 1.00 97.69 93 GLU A O 1
ATOM 749 N N . LYS A 1 94 ? -14.113 1.843 18.795 1.00 97.69 94 LYS A N 1
ATOM 750 C CA . LYS A 1 94 ? -13.360 0.604 18.535 1.00 97.69 94 LYS A CA 1
ATOM 751 C C . LYS A 1 94 ? -14.132 -0.349 17.625 1.00 97.69 94 LYS A C 1
ATOM 753 O O . LYS A 1 94 ? -13.536 -0.933 16.717 1.00 97.69 94 LYS A O 1
ATOM 758 N N . LYS A 1 95 ? -15.439 -0.522 17.858 1.00 97.88 95 LYS A N 1
ATOM 759 C CA . LYS A 1 95 ? -16.302 -1.375 17.022 1.00 97.88 95 LYS A CA 1
ATOM 760 C C . LYS A 1 95 ? -16.453 -0.785 15.623 1.00 97.88 95 LYS A C 1
ATOM 762 O O . LYS A 1 95 ? -16.306 -1.513 14.642 1.00 97.88 95 LYS A O 1
ATOM 767 N N . GLU A 1 96 ? -16.681 0.521 15.523 1.00 97.62 96 GLU A N 1
ATOM 768 C CA . GLU A 1 96 ? -16.775 1.219 14.237 1.00 97.62 96 GLU A CA 1
ATOM 769 C C . GLU A 1 96 ? -15.481 1.096 13.426 1.00 97.62 96 GLU A C 1
ATOM 771 O O . GLU A 1 96 ? -15.529 0.741 12.248 1.00 97.62 96 GLU A O 1
ATOM 776 N N . LEU A 1 97 ? -14.316 1.277 14.061 1.00 97.62 97 LEU A N 1
ATOM 777 C CA . LEU A 1 97 ? -13.014 1.111 13.414 1.00 97.62 97 LEU A CA 1
ATOM 778 C C . LEU A 1 97 ? -12.810 -0.315 12.887 1.00 97.62 97 LEU A C 1
ATOM 780 O O . LEU A 1 97 ? -12.295 -0.495 11.784 1.00 97.62 97 LEU A O 1
ATOM 784 N N . GLN A 1 98 ? -13.216 -1.340 13.641 1.00 97.38 98 GLN A N 1
ATOM 785 C CA . GLN A 1 98 ? -13.118 -2.731 13.184 1.00 97.38 98 GLN A CA 1
ATOM 786 C C . GLN A 1 98 ? -13.973 -2.982 11.939 1.00 97.38 98 GLN A C 1
ATOM 788 O O . GLN A 1 98 ? -13.488 -3.578 10.973 1.00 97.38 98 GLN A O 1
ATOM 793 N N . VAL A 1 99 ? -15.218 -2.496 11.940 1.00 97.75 99 VAL A N 1
ATOM 794 C CA . VAL A 1 99 ? -16.126 -2.602 10.788 1.00 97.75 99 VAL A CA 1
ATOM 795 C C . VAL A 1 99 ? -15.555 -1.847 9.587 1.00 97.75 99 VAL A C 1
ATOM 797 O O . VAL A 1 99 ? -15.455 -2.412 8.497 1.00 97.75 99 VAL A O 1
ATOM 800 N N . PHE A 1 100 ? -15.105 -0.607 9.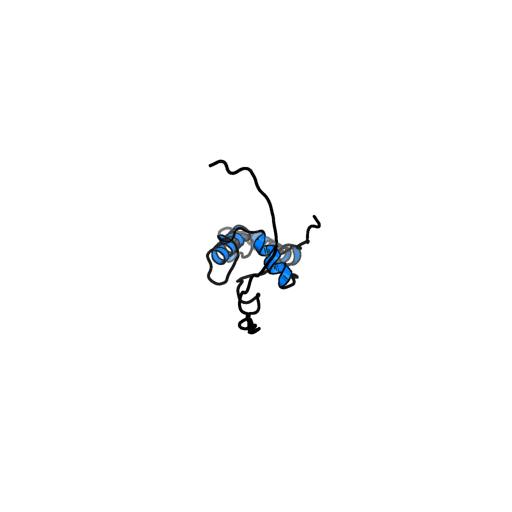789 1.00 96.81 100 PHE A N 1
ATOM 801 C CA . PHE A 1 100 ? -14.489 0.215 8.750 1.00 96.81 100 PHE A CA 1
ATOM 802 C C . PHE A 1 100 ? -13.248 -0.451 8.145 1.00 96.81 100 PHE A C 1
ATOM 804 O O . PHE A 1 100 ? -13.158 -0.601 6.926 1.00 96.81 100 PHE A O 1
ATOM 811 N N . SER A 1 101 ? -12.307 -0.896 8.982 1.00 96.94 101 SER A N 1
ATOM 812 C CA . SER A 1 101 ? -11.065 -1.555 8.560 1.00 96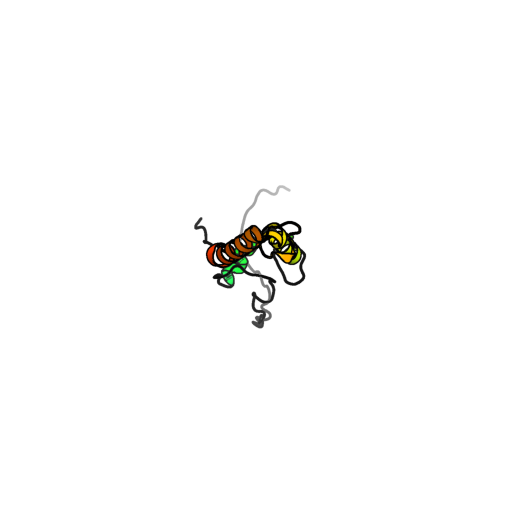.94 101 SER A CA 1
ATOM 813 C C . SER A 1 101 ? -11.355 -2.816 7.743 1.00 96.94 101 SER A C 1
ATOM 815 O O . SER A 1 101 ? -10.780 -3.008 6.667 1.00 96.94 101 SER A O 1
ATOM 817 N N . ALA A 1 102 ? -12.296 -3.652 8.197 1.00 96.88 102 ALA A N 1
ATOM 818 C CA . ALA A 1 102 ? -12.705 -4.857 7.479 1.00 96.88 102 ALA A CA 1
ATOM 819 C C . ALA A 1 102 ? -13.315 -4.531 6.105 1.00 96.88 102 ALA A C 1
ATOM 821 O O . ALA A 1 102 ? -12.920 -5.120 5.094 1.00 96.88 102 ALA A O 1
ATOM 822 N N . GLN A 1 103 ? -14.225 -3.558 6.050 1.00 97.19 103 GLN A N 1
ATOM 823 C CA . GLN A 1 103 ? -14.886 -3.148 4.814 1.00 97.19 103 GLN A CA 1
ATOM 824 C C . GLN A 1 103 ? -13.895 -2.529 3.819 1.00 97.19 103 GLN A C 1
ATOM 826 O O . GLN A 1 103 ? -13.827 -2.943 2.660 1.00 97.19 103 GLN A O 1
ATOM 831 N N . ARG A 1 104 ? -13.045 -1.603 4.282 1.00 96.00 104 ARG A N 1
ATOM 832 C CA . ARG A 1 104 ? -11.982 -0.980 3.480 1.00 96.00 104 ARG A CA 1
ATOM 833 C C . ARG A 1 104 ? -11.038 -2.029 2.896 1.00 96.00 104 ARG A C 1
ATOM 835 O O . ARG A 1 104 ? -10.724 -1.957 1.709 1.00 96.00 104 ARG A O 1
ATOM 842 N N . LYS A 1 105 ? -10.592 -3.007 3.695 1.00 94.75 105 LYS A N 1
ATOM 843 C CA . LYS A 1 105 ? -9.737 -4.113 3.220 1.00 94.75 105 LYS A CA 1
ATOM 844 C C . LYS A 1 105 ? -10.397 -4.909 2.108 1.00 94.75 105 LYS A C 1
ATOM 846 O O . LYS A 1 105 ? -9.751 -5.216 1.112 1.00 94.75 105 LYS A O 1
ATOM 851 N N . LYS A 1 106 ? -11.674 -5.243 2.284 1.00 95.19 106 LYS A N 1
ATOM 852 C CA . LYS A 1 106 ? -12.425 -6.053 1.328 1.00 95.19 106 LYS A CA 1
ATOM 853 C C . LYS A 1 106 ? -12.675 -5.303 0.021 1.00 95.19 106 LYS A C 1
ATOM 855 O O . LYS A 1 106 ? -12.569 -5.885 -1.057 1.00 95.19 106 LYS A O 1
ATOM 860 N N . GLU A 1 107 ? -13.013 -4.022 0.093 1.00 95.25 107 GLU A N 1
ATOM 861 C CA . GLU A 1 107 ? -13.599 -3.317 -1.051 1.00 95.25 107 GLU A CA 1
ATOM 862 C C . GLU A 1 107 ? -12.646 -2.326 -1.713 1.00 95.25 107 GLU A C 1
ATOM 864 O O . GLU A 1 107 ? -12.648 -2.225 -2.938 1.00 95.25 107 GLU A O 1
ATOM 869 N N . ALA A 1 108 ? -11.769 -1.673 -0.951 1.00 91.69 108 ALA A N 1
ATOM 870 C CA . ALA A 1 108 ? -10.977 -0.542 -1.433 1.00 91.69 108 ALA A CA 1
ATOM 871 C C . ALA A 1 108 ? -9.454 -0.767 -1.414 1.00 91.69 108 ALA A C 1
ATOM 873 O O . ALA A 1 108 ? -8.729 -0.094 -2.146 1.00 91.69 108 ALA A O 1
ATOM 874 N N . LEU A 1 109 ? -8.937 -1.699 -0.608 1.00 92.12 109 LEU A N 1
ATOM 875 C CA . LEU A 1 109 ? -7.494 -1.913 -0.494 1.00 92.12 109 LEU A CA 1
ATOM 876 C C . LEU A 1 109 ? -6.909 -2.568 -1.755 1.00 92.12 109 LEU A C 1
ATOM 878 O O . LEU A 1 109 ? -7.428 -3.564 -2.253 1.00 92.12 109 LEU A O 1
ATOM 882 N N . GLY A 1 110 ? -5.794 -2.021 -2.249 1.00 87.38 110 GLY A N 1
ATOM 883 C CA . GLY A 1 110 ? -5.037 -2.610 -3.359 1.00 87.38 110 GLY A CA 1
ATOM 884 C C . GLY A 1 110 ? -5.773 -2.605 -4.702 1.00 87.38 110 GLY A C 1
ATOM 885 O O . GLY A 1 110 ? -5.455 -3.406 -5.578 1.00 87.38 110 GLY A O 1
ATOM 886 N N . ARG A 1 111 ? -6.773 -1.732 -4.875 1.00 86.88 111 ARG A N 1
ATOM 887 C CA . ARG A 1 111 ? -7.521 -1.605 -6.129 1.00 86.88 111 ARG A CA 1
ATOM 888 C C . ARG A 1 111 ? -6.734 -0.775 -7.141 1.00 86.88 111 ARG A C 1
ATOM 890 O O . ARG A 1 111 ? -6.322 0.344 -6.857 1.00 86.88 111 ARG A O 1
ATOM 897 N N . GLY A 1 112 ? -6.564 -1.320 -8.339 1.00 87.31 112 GLY A N 1
ATOM 898 C CA . GLY A 1 112 ? -5.939 -0.644 -9.469 1.00 87.31 112 GLY A CA 1
ATOM 899 C C . GLY A 1 112 ? -5.917 -1.557 -10.688 1.00 87.31 112 GLY A C 1
ATOM 900 O O . GLY A 1 112 ? -5.860 -2.778 -10.556 1.00 87.31 112 GLY A O 1
ATOM 901 N N . THR A 1 113 ? -5.991 -0.979 -11.883 1.00 88.00 113 THR A N 1
ATOM 902 C CA . THR A 1 113 ? -5.861 -1.728 -13.138 1.00 88.00 113 THR A CA 1
ATOM 903 C C . THR A 1 113 ? -4.926 -0.973 -14.054 1.00 88.00 113 THR A C 1
ATOM 905 O O . THR A 1 113 ? -5.114 0.217 -14.304 1.00 88.00 113 THR A O 1
ATOM 908 N N . ILE A 1 114 ? -3.918 -1.672 -14.559 1.00 90.00 114 ILE A N 1
ATOM 909 C CA . ILE A 1 114 ? -2.967 -1.107 -15.505 1.00 90.00 114 ILE A CA 1
ATOM 910 C C . ILE A 1 114 ? -3.558 -1.236 -16.901 1.00 90.00 114 ILE A C 1
ATOM 912 O O . ILE A 1 114 ? -4.029 -2.303 -17.296 1.00 90.00 114 ILE A O 1
ATOM 916 N N . LYS A 1 115 ? -3.544 -0.133 -17.645 1.00 86.88 115 LYS A N 1
ATOM 917 C CA . LYS A 1 115 ? -3.980 -0.088 -19.038 1.00 86.88 115 LYS A CA 1
ATOM 918 C C . LYS A 1 115 ? -2.808 0.324 -19.906 1.00 86.88 115 LYS A C 1
ATOM 920 O O . LYS A 1 115 ? -2.131 1.304 -19.604 1.00 86.88 115 LYS A O 1
ATOM 925 N N . LEU A 1 116 ? -2.598 -0.413 -20.991 1.00 85.00 116 LEU A N 1
ATOM 926 C CA . LEU A 1 116 ? -1.686 0.022 -22.035 1.00 85.00 116 LEU A CA 1
ATOM 927 C C . LEU A 1 116 ? -2.337 1.202 -22.758 1.00 85.00 116 LEU A C 1
ATOM 929 O O . LEU A 1 116 ? -3.455 1.081 -23.260 1.00 85.00 116 LEU A O 1
ATOM 933 N N . LEU A 1 117 ? -1.656 2.341 -22.776 1.00 81.25 117 LEU A N 1
ATOM 934 C CA . LEU A 1 117 ? -2.111 3.499 -23.532 1.00 81.25 117 LEU A CA 1
ATOM 935 C C . LEU A 1 117 ? -1.671 3.309 -24.985 1.00 81.25 117 LEU A C 1
ATOM 937 O O . LEU A 1 117 ? -0.475 3.194 -25.258 1.00 81.25 117 LEU A O 1
ATOM 941 N N . SER A 1 118 ? -2.627 3.238 -25.913 1.00 77.62 118 SER A N 1
ATOM 942 C CA . SER A 1 118 ? -2.315 3.365 -27.336 1.00 77.62 118 SER A CA 1
ATOM 943 C C . SER A 1 118 ? -1.829 4.790 -27.584 1.00 77.62 118 SER A C 1
ATOM 945 O O . SER A 1 118 ? -2.500 5.737 -27.168 1.00 77.62 118 SER A O 1
ATOM 947 N N . ARG A 1 119 ? -0.659 4.925 -28.210 1.00 61.41 119 ARG A N 1
ATOM 948 C CA . ARG A 1 119 ? -0.174 6.218 -28.699 1.00 61.41 119 ARG A CA 1
ATOM 949 C C . ARG A 1 119 ? -1.032 6.716 -29.851 1.00 61.41 119 ARG A C 1
ATOM 951 O O . ARG A 1 119 ? -1.498 5.855 -30.630 1.00 61.41 119 ARG A O 1
#